Protein AF-A0A2M7TQ05-F1 (afdb_monomer)

Foldseek 3Di:
DDDDDDDDPPPPPPPPPPPPPVVVPVVVVVVVVVVVVVVVVVVVVVVVVVVVVPPPPPPPDPPPDDDPPDDQDPVLVVLVVVVCVVVCHPLLRHHPPDDDPVRDPQADPVVRDGDDSVVSNCVVCVVSCSPPD

Mean predicted aligned error: 18.42 Å

Structure (mmCIF, N/CA/C/O backbone):
data_AF-A0A2M7TQ05-F1
#
_entry.id   AF-A0A2M7TQ05-F1
#
loop_
_atom_site.group_PDB
_atom_site.id
_atom_site.type_symbol
_atom_site.label_atom_id
_atom_site.label_alt_id
_atom_site.label_comp_id
_atom_site.label_asym_id
_atom_site.label_entity_id
_atom_site.label_seq_id
_atom_site.pdbx_PDB_ins_code
_atom_site.Cartn_x
_atom_site.Cartn_y
_atom_site.Cartn_z
_atom_site.occupancy
_atom_site.B_iso_or_equiv
_atom_site.auth_seq_id
_atom_site.auth_comp_id
_atom_site.auth_asym_id
_atom_site.auth_atom_id
_atom_site.pdbx_PDB_model_num
ATOM 1 N N . MET A 1 1 ? 79.696 -12.324 -86.133 1.00 38.19 1 MET A N 1
ATOM 2 C CA . MET A 1 1 ? 79.932 -11.354 -85.044 1.00 38.19 1 MET A CA 1
ATOM 3 C C . MET A 1 1 ? 79.155 -10.097 -85.445 1.00 38.19 1 MET A C 1
ATOM 5 O O . MET A 1 1 ? 79.503 -9.537 -86.467 1.00 38.19 1 MET A O 1
ATOM 9 N N . VAL A 1 2 ? 77.892 -9.968 -84.999 1.00 45.00 2 VAL A N 1
ATOM 10 C CA . VAL A 1 2 ? 77.439 -9.038 -83.924 1.00 45.00 2 VAL A CA 1
ATOM 11 C C . VAL A 1 2 ? 77.440 -7.587 -84.464 1.00 45.00 2 VAL A C 1
ATOM 13 O O . VAL A 1 2 ? 78.487 -7.153 -84.905 1.00 45.00 2 VAL A O 1
ATOM 16 N N . PHE A 1 3 ? 76.381 -6.770 -84.519 1.00 42.75 3 PHE A N 1
ATOM 17 C CA . PHE A 1 3 ? 75.071 -6.721 -83.861 1.00 42.75 3 PHE A CA 1
ATOM 18 C C . PHE A 1 3 ? 74.132 -5.764 -84.643 1.00 42.75 3 PHE A C 1
ATOM 20 O O . PHE A 1 3 ? 74.590 -4.760 -85.183 1.00 42.75 3 PHE A O 1
ATOM 27 N N . MET A 1 4 ? 72.843 -6.119 -84.648 1.00 40.69 4 MET A N 1
ATOM 28 C CA . MET A 1 4 ? 71.603 -5.310 -84.620 1.00 40.69 4 MET A CA 1
ATOM 29 C C . MET A 1 4 ? 71.741 -3.775 -84.674 1.00 40.69 4 MET A C 1
ATOM 31 O O . MET A 1 4 ? 72.440 -3.172 -83.870 1.00 40.69 4 MET A O 1
ATOM 35 N N . GLU A 1 5 ? 71.143 -3.102 -85.660 1.00 49.03 5 GLU A N 1
ATOM 36 C CA . GLU A 1 5 ? 69.713 -2.724 -85.702 1.00 49.03 5 GLU A CA 1
ATOM 37 C C . GLU A 1 5 ? 69.360 -1.690 -84.613 1.00 49.03 5 GLU A C 1
ATOM 39 O O . GLU A 1 5 ? 68.796 -2.004 -83.568 1.00 49.03 5 GLU A O 1
ATOM 44 N N . ASN A 1 6 ? 69.718 -0.425 -84.867 1.00 46.31 6 ASN A N 1
ATOM 45 C CA . ASN A 1 6 ? 69.257 0.714 -84.073 1.00 46.31 6 ASN A CA 1
ATOM 46 C C . ASN A 1 6 ? 67.828 1.065 -84.492 1.00 46.31 6 ASN A C 1
ATOM 48 O O . ASN A 1 6 ? 67.589 1.913 -85.352 1.00 46.31 6 ASN A O 1
ATOM 52 N N . LEU A 1 7 ? 66.895 0.340 -83.882 1.00 51.22 7 LEU A N 1
ATOM 53 C CA . LEU A 1 7 ? 65.474 0.630 -83.872 1.00 51.22 7 LEU A CA 1
ATOM 54 C C . LEU A 1 7 ? 65.215 2.013 -83.269 1.00 51.22 7 LEU A C 1
ATOM 56 O O . LEU A 1 7 ? 65.550 2.293 -82.120 1.00 51.22 7 LEU A O 1
ATOM 60 N N . ASP A 1 8 ? 64.584 2.830 -84.105 1.00 58.09 8 ASP A N 1
ATOM 61 C CA . ASP A 1 8 ? 63.619 3.886 -83.818 1.00 58.09 8 ASP A CA 1
ATOM 62 C C . ASP A 1 8 ? 62.935 3.739 -82.443 1.00 58.09 8 ASP A C 1
ATOM 64 O O . ASP A 1 8 ? 61.831 3.211 -82.310 1.00 58.09 8 ASP A O 1
ATOM 68 N N . LEU A 1 9 ? 63.596 4.225 -81.393 1.00 51.03 9 LEU A N 1
ATOM 69 C CA . LEU A 1 9 ? 62.985 4.496 -80.095 1.00 51.03 9 LEU A CA 1
ATOM 70 C C . LEU A 1 9 ? 62.579 5.964 -80.069 1.00 51.03 9 LEU A C 1
ATOM 72 O O . LEU A 1 9 ? 63.074 6.784 -79.302 1.00 51.03 9 LEU A O 1
ATOM 76 N N . LYS A 1 10 ? 61.640 6.279 -80.960 1.00 51.62 10 LYS A N 1
ATOM 77 C CA . LYS A 1 10 ? 60.705 7.380 -80.797 1.00 51.62 10 LYS A CA 1
ATOM 78 C C . LYS A 1 10 ? 60.072 7.211 -79.423 1.00 51.62 10 LYS A C 1
ATOM 80 O O . LYS A 1 10 ? 59.372 6.222 -79.193 1.00 51.62 10 LYS A O 1
ATOM 85 N N . ASP A 1 11 ? 60.356 8.160 -78.539 1.00 57.31 11 ASP A N 1
ATOM 86 C CA . ASP A 1 11 ? 59.711 8.378 -77.247 1.00 57.31 11 ASP A CA 1
ATOM 87 C C . ASP A 1 11 ? 58.190 8.377 -77.425 1.00 57.31 11 ASP A C 1
ATOM 89 O O . ASP A 1 11 ? 57.520 9.390 -77.624 1.00 57.31 11 ASP A O 1
ATOM 93 N N . LYS A 1 12 ? 57.622 7.178 -77.440 1.00 58.22 12 LYS A N 1
ATOM 94 C CA . LYS A 1 12 ? 56.197 6.948 -77.381 1.00 58.22 12 LYS A CA 1
ATOM 95 C C . LYS A 1 12 ? 55.944 6.678 -75.921 1.00 58.22 12 LYS A C 1
ATOM 97 O O . LYS A 1 12 ? 55.900 5.525 -75.493 1.00 58.22 12 LYS A O 1
ATOM 102 N N . GLU A 1 13 ? 55.828 7.771 -75.173 1.00 55.19 13 GLU A N 1
ATOM 103 C CA . GLU A 1 13 ? 55.210 7.786 -73.860 1.00 55.19 13 GLU A CA 1
ATOM 104 C C . GLU A 1 13 ? 53.946 6.926 -73.922 1.00 55.19 13 GLU A C 1
ATOM 106 O O . GLU A 1 13 ? 52.882 7.341 -74.388 1.00 55.19 13 GLU A O 1
ATOM 111 N N . ARG A 1 14 ? 54.050 5.674 -73.476 1.00 55.66 14 ARG A N 1
ATOM 112 C CA . ARG A 1 14 ? 52.878 4.865 -73.189 1.00 55.66 14 ARG A CA 1
ATOM 113 C C . ARG A 1 14 ? 52.343 5.370 -71.862 1.00 55.66 14 ARG A C 1
ATOM 115 O O . ARG A 1 14 ? 52.533 4.729 -70.833 1.00 55.66 14 ARG A O 1
ATOM 122 N N . LYS A 1 15 ? 51.648 6.511 -71.897 1.00 55.12 15 LYS A N 1
ATOM 123 C CA . LYS A 1 15 ? 50.622 6.802 -70.899 1.00 55.12 15 LYS A CA 1
ATOM 124 C C . LYS A 1 15 ? 49.638 5.643 -70.951 1.00 55.12 15 LYS A C 1
ATOM 126 O O . LYS A 1 15 ? 48.832 5.509 -71.871 1.00 55.12 15 LYS A O 1
ATOM 131 N N . LYS A 1 16 ? 49.789 4.740 -69.986 1.00 57.34 16 LYS A N 1
ATOM 132 C CA . LYS A 1 16 ? 48.790 3.736 -69.642 1.00 57.34 16 LYS A CA 1
ATOM 133 C C . LYS A 1 16 ? 47.474 4.500 -69.454 1.00 57.34 16 LYS A C 1
ATOM 135 O O . LYS A 1 16 ? 47.507 5.523 -68.773 1.00 57.34 16 LYS A O 1
ATOM 140 N N . PRO A 1 17 ? 46.347 4.079 -70.050 1.00 51.19 17 PRO A N 1
ATOM 141 C CA . PRO A 1 17 ? 45.080 4.725 -69.757 1.00 51.19 17 PRO A CA 1
ATOM 142 C C . PRO A 1 17 ? 44.766 4.446 -68.287 1.00 51.19 17 PRO A C 1
ATOM 144 O O . PRO A 1 17 ? 44.322 3.352 -67.925 1.00 51.19 17 PRO A O 1
ATOM 147 N N . GLU A 1 18 ? 45.067 5.410 -67.421 1.00 61.31 18 GLU A N 1
ATOM 148 C CA . GLU A 1 18 ? 44.437 5.486 -66.118 1.00 61.31 18 GLU A CA 1
ATOM 149 C C . GLU A 1 18 ? 42.955 5.651 -66.411 1.00 61.31 18 GLU A C 1
ATOM 151 O O . GLU A 1 18 ? 42.516 6.626 -67.019 1.00 61.31 18 GLU A O 1
ATOM 156 N N . ARG A 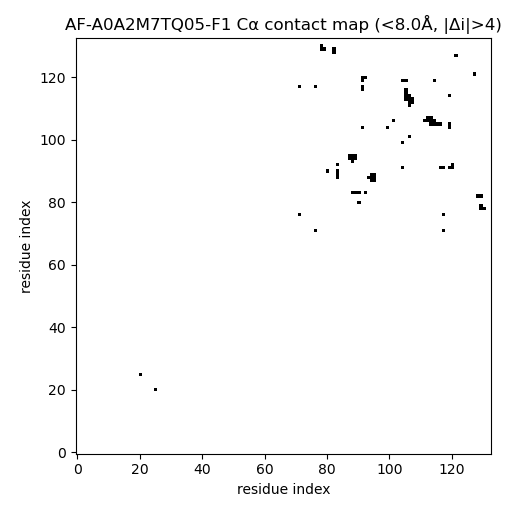1 19 ? 42.191 4.605 -66.100 1.00 62.81 19 ARG A N 1
ATOM 157 C CA . ARG A 1 19 ? 40.740 4.675 -66.137 1.00 62.81 19 ARG A CA 1
ATOM 158 C C . ARG A 1 19 ? 40.353 5.706 -65.086 1.00 62.81 19 ARG A C 1
ATOM 160 O O . ARG A 1 19 ? 40.283 5.367 -63.909 1.00 62.81 19 ARG A O 1
ATOM 167 N N . GLU A 1 20 ? 40.154 6.950 -65.509 1.00 58.25 20 GLU A N 1
ATOM 168 C CA . GLU A 1 20 ? 39.493 7.973 -64.710 1.00 58.25 20 GLU A CA 1
ATOM 169 C C . GLU A 1 20 ? 38.070 7.484 -64.445 1.00 58.25 20 GLU A C 1
ATOM 171 O O . GLU A 1 20 ? 37.142 7.659 -65.236 1.00 58.25 20 GLU A O 1
ATOM 176 N N . ILE A 1 21 ? 37.908 6.776 -63.332 1.00 59.34 21 ILE A N 1
ATOM 177 C CA . ILE A 1 21 ? 36.599 6.522 -62.759 1.00 59.34 21 ILE A CA 1
ATOM 178 C C . ILE A 1 21 ? 36.107 7.899 -62.325 1.00 59.34 21 ILE A C 1
ATOM 180 O O . ILE A 1 21 ? 36.615 8.453 -61.353 1.00 59.34 21 ILE A O 1
ATOM 184 N N . SER A 1 22 ? 35.164 8.457 -63.089 1.00 61.44 22 SER A N 1
ATOM 185 C CA . SER A 1 22 ? 34.441 9.690 -62.767 1.00 61.44 22 SER A CA 1
ATOM 186 C C . SER A 1 22 ? 34.069 9.685 -61.280 1.00 61.44 22 SER A C 1
ATOM 188 O O . SER A 1 22 ? 33.209 8.919 -60.832 1.00 61.44 22 SER A O 1
ATOM 190 N N . SER A 1 23 ? 34.789 10.498 -60.506 1.00 62.66 23 SER A N 1
ATOM 191 C CA . SER A 1 23 ? 34.877 10.421 -59.043 1.00 62.66 23 SER A CA 1
ATOM 192 C C . SER A 1 23 ? 33.554 10.710 -58.328 1.00 62.66 23 SER A C 1
ATOM 194 O O . SER A 1 23 ? 33.398 10.348 -57.165 1.00 62.66 23 SER A O 1
ATOM 196 N N . GLY A 1 24 ? 32.572 11.292 -59.027 1.00 60.53 24 GLY A N 1
ATOM 197 C CA . GLY A 1 24 ? 31.239 11.568 -58.489 1.00 60.53 24 GLY A CA 1
ATOM 198 C C . GLY A 1 24 ? 30.272 10.381 -58.548 1.00 60.53 24 GLY A C 1
ATOM 199 O O . GLY A 1 24 ? 29.571 10.107 -57.576 1.00 60.53 24 GLY A O 1
ATOM 200 N N . VAL A 1 25 ? 30.237 9.639 -59.662 1.00 64.69 25 VAL A N 1
ATOM 201 C CA . VAL A 1 25 ? 29.240 8.566 -59.863 1.00 64.69 25 VAL A CA 1
ATOM 202 C C . VAL A 1 25 ? 29.642 7.297 -59.114 1.00 64.69 25 VAL A C 1
ATOM 204 O O . VAL A 1 25 ? 28.806 6.674 -58.461 1.00 64.69 25 VAL A O 1
ATOM 207 N N . GLY A 1 26 ? 30.934 6.953 -59.127 1.00 68.88 26 GLY A N 1
ATOM 208 C CA . GLY A 1 26 ? 31.448 5.803 -58.379 1.00 68.88 26 GLY A CA 1
ATOM 209 C C . GLY A 1 26 ? 31.211 5.940 -56.872 1.00 68.88 26 GLY A C 1
ATOM 210 O O . GLY A 1 26 ? 30.746 5.004 -56.227 1.00 68.88 26 GLY A O 1
ATOM 211 N N . PHE A 1 27 ? 31.426 7.133 -56.316 1.00 74.12 27 PHE A N 1
ATOM 212 C CA . PHE A 1 27 ? 31.222 7.394 -54.892 1.00 74.12 27 PHE A CA 1
ATOM 213 C C . PHE A 1 27 ? 29.750 7.269 -54.474 1.00 74.12 27 PHE A C 1
ATOM 215 O O . PHE A 1 27 ? 29.444 6.629 -53.467 1.00 74.12 27 PHE A O 1
ATOM 222 N N . LEU A 1 28 ? 28.826 7.789 -55.291 1.00 81.25 28 LEU A N 1
ATOM 223 C CA . LEU A 1 28 ? 27.391 7.677 -55.029 1.00 81.25 28 LEU A CA 1
ATOM 224 C C . LEU A 1 28 ? 26.935 6.210 -55.014 1.00 81.25 28 LEU A C 1
ATOM 226 O O . LEU A 1 28 ? 26.180 5.805 -54.134 1.00 81.25 28 LEU A O 1
ATOM 230 N N . THR A 1 29 ? 27.438 5.395 -55.948 1.00 83.69 29 THR A N 1
ATOM 231 C CA . THR A 1 29 ? 27.098 3.963 -55.994 1.00 83.69 29 THR A CA 1
ATOM 232 C C . THR A 1 29 ? 27.596 3.208 -54.763 1.00 83.69 29 THR A C 1
ATOM 234 O O . THR A 1 29 ? 26.862 2.387 -54.217 1.00 83.69 29 THR A O 1
ATOM 237 N N . VAL A 1 30 ? 28.792 3.531 -54.263 1.00 87.19 30 VAL A N 1
ATOM 238 C CA . VAL A 1 30 ? 29.339 2.925 -53.041 1.00 87.19 30 VAL A CA 1
ATOM 239 C C . VAL A 1 30 ? 28.523 3.327 -51.813 1.00 87.19 30 VAL A C 1
ATOM 241 O O . VAL A 1 30 ? 28.239 2.472 -50.977 1.00 87.19 30 VAL A O 1
ATOM 244 N N . ILE A 1 31 ? 28.078 4.586 -51.721 1.00 89.88 31 ILE A N 1
ATOM 245 C CA . ILE A 1 31 ? 27.204 5.043 -50.630 1.00 89.88 31 ILE A CA 1
ATOM 246 C C . ILE A 1 31 ? 25.864 4.313 -50.658 1.00 89.88 31 ILE A C 1
ATOM 248 O O . ILE A 1 31 ? 25.417 3.829 -49.622 1.00 89.88 31 ILE A O 1
ATOM 252 N N . VAL A 1 32 ? 25.227 4.198 -51.826 1.00 90.75 32 VAL A N 1
ATOM 253 C CA . VAL A 1 32 ? 23.940 3.498 -51.949 1.00 90.75 32 VAL A CA 1
ATOM 254 C C . VAL A 1 32 ? 24.091 2.037 -51.528 1.00 90.75 32 VAL A C 1
ATOM 256 O O . VAL A 1 32 ? 23.294 1.552 -50.728 1.00 90.75 32 VAL A O 1
ATOM 259 N N . ILE A 1 33 ? 25.151 1.358 -51.974 1.00 90.88 33 ILE A N 1
ATOM 260 C CA . ILE A 1 33 ? 25.443 -0.018 -51.554 1.00 90.88 33 ILE A CA 1
ATOM 261 C C . ILE A 1 33 ? 25.661 -0.078 -50.036 1.00 90.88 33 ILE A C 1
ATOM 263 O O . ILE A 1 33 ? 25.031 -0.896 -49.368 1.00 90.88 33 ILE A O 1
ATOM 267 N N . ALA A 1 34 ? 26.465 0.819 -49.463 1.00 92.69 34 ALA A N 1
ATOM 268 C CA . ALA A 1 34 ? 26.704 0.869 -48.021 1.00 92.69 34 ALA A CA 1
ATOM 269 C C . ALA A 1 34 ? 25.408 1.081 -47.220 1.00 92.69 34 ALA A C 1
ATOM 271 O O . ALA A 1 34 ? 25.190 0.394 -46.226 1.00 92.69 34 ALA A O 1
ATOM 272 N N . ILE A 1 35 ? 24.511 1.959 -47.682 1.00 93.19 35 ILE A N 1
ATOM 273 C CA . ILE A 1 35 ? 23.200 2.189 -47.061 1.00 93.19 35 ILE A CA 1
ATOM 274 C C . ILE A 1 35 ? 22.326 0.941 -47.167 1.00 93.19 35 ILE A C 1
ATOM 276 O O . ILE A 1 35 ? 21.696 0.567 -46.183 1.00 93.19 35 ILE A O 1
ATOM 280 N N . THR A 1 36 ? 22.293 0.265 -48.320 1.00 91.69 36 THR A N 1
ATOM 281 C CA . THR A 1 36 ? 21.501 -0.968 -48.471 1.00 91.69 36 THR A CA 1
ATOM 282 C C . THR A 1 36 ? 22.011 -2.091 -47.570 1.00 91.69 36 THR A C 1
ATOM 284 O O . THR A 1 36 ? 21.206 -2.770 -46.936 1.00 91.69 36 THR A O 1
ATOM 287 N N . VAL A 1 37 ? 23.333 -2.239 -47.435 1.00 91.69 37 VAL A N 1
ATOM 288 C CA . VAL A 1 37 ? 23.960 -3.209 -46.528 1.00 91.69 37 VAL A CA 1
ATOM 289 C C . VAL A 1 37 ? 23.668 -2.850 -45.074 1.00 91.69 37 VAL A C 1
ATOM 291 O O . VAL A 1 37 ? 23.294 -3.723 -44.296 1.00 91.69 37 VAL A O 1
ATOM 294 N N . LEU A 1 38 ? 23.766 -1.569 -44.715 1.00 91.12 38 LEU A N 1
ATOM 295 C CA . LEU A 1 38 ? 23.460 -1.083 -43.374 1.00 91.12 38 LEU A CA 1
ATOM 296 C C . LEU A 1 38 ? 21.980 -1.290 -43.032 1.00 91.12 38 LEU A C 1
ATOM 298 O O . LEU A 1 38 ? 21.664 -1.790 -41.959 1.00 91.12 38 LEU A O 1
ATOM 302 N N . PHE A 1 39 ? 21.069 -0.979 -43.955 1.00 91.06 39 PHE A N 1
ATOM 303 C CA . PHE A 1 39 ? 19.637 -1.222 -43.795 1.00 91.06 39 PHE A CA 1
ATOM 304 C C . PHE A 1 39 ? 19.353 -2.709 -43.586 1.00 91.06 39 PHE A C 1
ATOM 306 O O . PHE A 1 39 ? 18.644 -3.066 -42.650 1.00 91.06 39 PHE A O 1
ATOM 313 N N . PHE A 1 40 ? 19.950 -3.587 -44.394 1.00 88.06 40 PHE A N 1
ATOM 314 C CA . PHE A 1 40 ? 19.782 -5.032 -44.244 1.00 88.06 40 PHE A CA 1
ATOM 315 C C . PHE A 1 40 ? 20.368 -5.544 -42.921 1.00 88.06 40 PHE A C 1
ATOM 317 O O . PHE A 1 40 ? 19.747 -6.364 -42.250 1.00 88.06 40 PHE A O 1
ATOM 324 N N . PHE A 1 41 ? 21.516 -5.007 -42.496 1.00 85.00 41 PHE A N 1
ATOM 325 C CA . PHE A 1 41 ? 22.115 -5.285 -41.192 1.00 85.00 41 PHE A CA 1
ATOM 326 C C . PHE A 1 41 ? 21.194 -4.857 -40.043 1.00 85.00 41 PHE 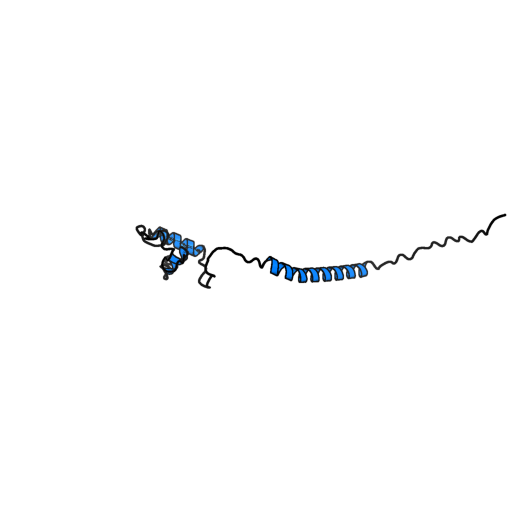A C 1
ATOM 328 O O . PHE A 1 41 ? 20.981 -5.636 -39.121 1.00 85.00 41 PHE A O 1
ATOM 335 N N . PHE A 1 42 ? 20.571 -3.676 -40.125 1.00 83.56 42 PHE A N 1
ATOM 336 C CA . PHE A 1 42 ? 19.595 -3.205 -39.136 1.00 83.56 42 PHE A CA 1
ATOM 337 C C . PHE A 1 42 ? 18.312 -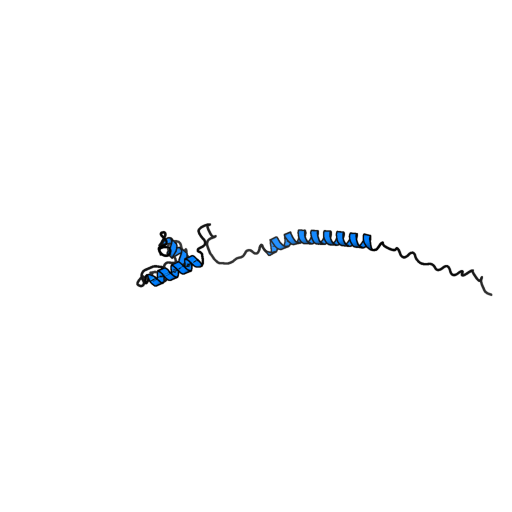4.042 -39.117 1.00 83.56 42 PHE A C 1
ATOM 339 O O . PHE A 1 42 ? 17.807 -4.360 -38.039 1.00 83.56 42 PHE A O 1
ATOM 346 N N . GLN A 1 43 ? 17.789 -4.435 -40.282 1.00 83.06 43 GLN A N 1
ATOM 347 C CA . GLN A 1 43 ? 16.627 -5.326 -40.353 1.00 83.06 43 GLN A CA 1
ATOM 348 C C . GLN A 1 43 ? 16.949 -6.706 -39.764 1.00 83.06 43 GLN A C 1
ATOM 350 O O . GLN A 1 43 ? 16.139 -7.254 -39.020 1.00 83.06 43 GLN A O 1
ATOM 355 N N . ASN A 1 44 ? 18.150 -7.233 -40.024 1.00 78.38 44 ASN A N 1
ATOM 356 C CA . ASN A 1 44 ? 18.622 -8.499 -39.464 1.00 78.38 44 ASN A CA 1
ATOM 357 C C . ASN A 1 44 ? 18.856 -8.405 -37.942 1.00 78.38 44 ASN A C 1
ATOM 359 O O . ASN A 1 44 ? 18.454 -9.290 -37.189 1.00 78.38 44 ASN A O 1
ATOM 363 N N . LEU A 1 45 ? 19.412 -7.289 -37.454 1.00 72.00 45 LEU A N 1
ATOM 364 C CA . LEU A 1 45 ? 19.639 -7.035 -36.025 1.00 72.00 45 LEU A CA 1
ATOM 365 C C . LEU A 1 45 ? 18.333 -7.016 -35.213 1.00 72.00 45 LEU A C 1
ATOM 367 O O . LEU A 1 45 ? 18.318 -7.399 -34.043 1.00 72.00 45 LEU A O 1
ATOM 371 N N . ARG A 1 46 ? 17.213 -6.639 -35.843 1.00 69.75 46 ARG A N 1
ATOM 372 C CA . ARG A 1 46 ? 15.884 -6.638 -35.218 1.00 69.75 46 ARG A CA 1
ATOM 373 C C . ARG A 1 46 ? 15.418 -8.037 -34.793 1.00 69.75 46 ARG A C 1
ATOM 375 O O . ARG A 1 46 ? 14.591 -8.125 -33.891 1.00 69.75 46 ARG A O 1
ATOM 382 N N . GLY A 1 47 ? 15.922 -9.106 -35.417 1.00 65.06 47 GLY A N 1
ATOM 383 C CA . GLY A 1 47 ? 15.685 -10.490 -34.988 1.00 65.06 47 GLY A CA 1
ATOM 384 C C . GLY A 1 47 ? 16.487 -10.844 -33.736 1.00 65.06 47 GLY A C 1
ATOM 385 O O . GLY A 1 47 ? 15.917 -11.261 -32.736 1.00 65.06 47 GLY A O 1
ATOM 386 N N . TYR A 1 48 ? 17.788 -10.552 -33.747 1.00 66.50 48 TYR A N 1
ATOM 387 C CA . TYR A 1 48 ? 18.688 -10.847 -32.627 1.00 66.50 48 TYR A CA 1
ATOM 388 C C . TYR A 1 48 ? 18.328 -10.106 -31.331 1.00 66.50 48 TYR A C 1
ATOM 390 O O . TYR A 1 48 ? 18.454 -10.661 -30.242 1.00 66.50 48 TYR A O 1
ATOM 398 N N . LEU A 1 49 ? 17.840 -8.865 -31.432 1.00 62.28 49 LEU A N 1
ATOM 399 C CA . LEU A 1 49 ? 17.388 -8.100 -30.265 1.00 62.28 49 LEU A CA 1
ATOM 400 C C . LEU A 1 49 ? 16.101 -8.658 -29.644 1.00 62.28 49 LEU A C 1
ATOM 402 O O . LEU A 1 49 ? 15.927 -8.539 -28.434 1.00 62.28 49 LEU A O 1
ATOM 406 N N . LYS A 1 50 ? 15.213 -9.273 -30.440 1.00 57.44 50 LYS A N 1
ATOM 407 C CA . LYS A 1 50 ? 13.986 -9.894 -29.914 1.00 57.44 50 LYS A CA 1
ATOM 408 C C . LYS A 1 50 ? 14.313 -11.074 -29.007 1.00 57.44 50 LYS A C 1
ATOM 410 O O . LYS A 1 50 ? 13.699 -11.190 -27.956 1.00 57.44 50 LYS A O 1
ATOM 415 N N . ASP A 1 51 ? 15.312 -11.875 -29.362 1.00 63.72 51 ASP A N 1
ATOM 416 C CA . ASP A 1 51 ? 15.705 -13.045 -28.574 1.00 63.72 51 ASP A CA 1
ATOM 417 C C . ASP A 1 51 ? 16.563 -12.664 -27.357 1.00 63.72 51 ASP A C 1
ATOM 419 O O . ASP A 1 51 ? 16.413 -13.248 -26.288 1.00 63.72 51 ASP A O 1
ATOM 423 N N . ALA A 1 52 ? 17.413 -11.637 -27.478 1.00 63.97 52 ALA A N 1
ATOM 424 C CA . ALA A 1 52 ? 18.263 -11.162 -26.381 1.00 63.97 52 ALA A CA 1
ATOM 425 C C . ALA A 1 52 ? 17.509 -10.366 -25.294 1.00 63.97 52 ALA A C 1
ATOM 427 O O . ALA A 1 52 ? 17.991 -10.278 -24.168 1.00 63.97 52 ALA A O 1
ATOM 428 N N . LEU A 1 53 ? 16.339 -9.795 -25.610 1.00 59.53 53 LEU A N 1
ATOM 429 C CA . LEU A 1 53 ? 15.398 -9.223 -24.632 1.00 59.53 53 LEU A CA 1
ATOM 430 C C . LEU A 1 53 ? 14.333 -10.224 -24.179 1.00 59.53 53 LEU A C 1
ATOM 432 O O . LEU A 1 53 ? 13.677 -9.982 -23.169 1.00 59.53 53 LEU A O 1
ATOM 436 N N . ASN A 1 54 ? 14.194 -11.363 -24.861 1.00 56.31 54 ASN A N 1
ATOM 437 C CA . ASN A 1 54 ? 13.399 -12.493 -24.389 1.00 56.31 54 ASN A CA 1
ATOM 438 C C . ASN A 1 54 ? 14.174 -13.287 -23.327 1.00 56.31 54 ASN A C 1
ATOM 440 O O . ASN A 1 54 ? 14.287 -14.512 -23.361 1.00 56.31 54 ASN A O 1
ATOM 444 N N . ILE A 1 55 ? 14.750 -12.554 -22.378 1.00 57.25 55 ILE A N 1
ATOM 445 C CA . ILE A 1 55 ? 15.186 -13.107 -21.113 1.00 57.25 55 ILE A CA 1
ATOM 446 C C . ILE A 1 55 ? 13.880 -13.458 -20.401 1.00 57.25 55 ILE A C 1
ATOM 448 O O . ILE A 1 55 ? 13.081 -12.550 -20.151 1.00 57.25 55 ILE A O 1
ATOM 452 N N . PRO A 1 56 ? 13.624 -14.726 -20.040 1.00 52.00 56 PRO A N 1
ATOM 453 C CA . PRO A 1 56 ? 12.662 -14.987 -18.995 1.00 52.00 56 PRO A CA 1
ATOM 454 C C . PRO A 1 56 ? 13.256 -14.320 -17.762 1.00 52.00 56 PRO A C 1
ATOM 456 O O . PRO A 1 56 ? 14.185 -14.838 -17.140 1.00 52.00 56 PRO A O 1
ATOM 459 N N . LEU A 1 57 ? 12.781 -13.119 -17.446 1.00 48.91 57 LEU A N 1
ATOM 460 C CA . LEU A 1 57 ? 12.953 -12.548 -16.131 1.00 48.91 57 LEU A CA 1
ATOM 461 C C . LEU A 1 57 ? 12.263 -13.527 -15.183 1.00 48.91 57 LEU A C 1
ATOM 463 O O . LEU A 1 57 ? 11.110 -13.354 -14.809 1.00 48.91 57 LEU A O 1
ATOM 467 N N . VAL A 1 58 ? 12.985 -14.562 -14.756 1.00 52.47 58 VAL A N 1
ATOM 468 C CA . VAL A 1 58 ? 12.729 -15.247 -13.495 1.00 52.47 58 VAL A CA 1
ATOM 469 C C . VAL A 1 58 ? 13.146 -14.257 -12.409 1.00 52.47 58 VAL A C 1
ATOM 471 O O . VAL A 1 58 ? 14.077 -14.463 -11.637 1.00 52.47 58 VAL A O 1
ATOM 474 N N . VAL A 1 59 ? 12.451 -13.123 -12.372 1.00 47.16 59 VAL A N 1
ATOM 475 C CA . VAL A 1 59 ? 12.255 -12.377 -11.151 1.00 47.16 59 VAL A CA 1
ATOM 476 C C . VAL A 1 59 ? 11.355 -13.294 -10.343 1.00 47.16 59 VAL A C 1
ATOM 478 O O . VAL A 1 59 ? 10.146 -13.356 -10.547 1.00 47.16 59 VAL A O 1
ATOM 481 N N . ARG A 1 60 ? 11.959 -14.078 -9.448 1.00 51.91 60 ARG A N 1
ATOM 482 C CA . ARG A 1 60 ? 11.228 -14.643 -8.317 1.00 51.91 60 ARG A CA 1
ATOM 483 C C . ARG A 1 60 ? 10.753 -13.472 -7.463 1.00 51.91 60 ARG A C 1
ATOM 485 O O . ARG A 1 60 ? 11.414 -13.066 -6.517 1.00 51.91 60 ARG A O 1
ATOM 492 N N . SER A 1 61 ? 9.615 -12.921 -7.835 1.00 48.62 61 SER A N 1
ATOM 493 C CA . SER A 1 61 ? 8.746 -12.169 -6.956 1.00 48.62 61 SER A CA 1
ATOM 494 C C . SER A 1 61 ? 7.350 -12.664 -7.292 1.00 48.62 61 SER A C 1
ATOM 496 O O . SER A 1 61 ? 6.902 -12.437 -8.416 1.00 48.62 61 SER A O 1
ATOM 498 N N . PRO A 1 62 ? 6.662 -13.382 -6.390 1.00 46.62 62 PRO A N 1
ATOM 499 C CA . PRO A 1 62 ? 5.241 -13.625 -6.546 1.00 46.62 62 PRO A CA 1
ATOM 500 C C . PRO A 1 62 ? 4.527 -12.300 -6.257 1.00 46.62 62 PRO A C 1
ATOM 502 O O . PRO A 1 62 ? 3.888 -12.122 -5.229 1.00 46.62 62 PRO A O 1
ATOM 505 N N . ARG A 1 63 ? 4.699 -11.318 -7.141 1.00 48.78 63 ARG A N 1
ATOM 506 C CA . ARG A 1 63 ? 3.803 -10.179 -7.228 1.00 48.78 63 ARG A CA 1
ATOM 507 C C . ARG A 1 63 ? 2.794 -10.586 -8.282 1.00 48.78 63 ARG A C 1
ATOM 509 O O . ARG A 1 63 ? 3.168 -10.700 -9.446 1.00 48.78 63 ARG A O 1
ATOM 516 N N . LYS A 1 64 ? 1.570 -10.879 -7.830 1.00 49.50 64 LYS A N 1
ATOM 517 C CA . LYS A 1 64 ? 0.370 -11.015 -8.663 1.00 49.50 64 LYS A CA 1
ATOM 518 C C . LYS A 1 64 ? 0.513 -10.091 -9.869 1.00 49.50 64 LYS A C 1
ATOM 520 O O . LYS A 1 64 ? 0.795 -8.903 -9.687 1.00 49.50 64 LYS A O 1
ATOM 525 N N . GLU A 1 65 ? 0.404 -10.667 -11.063 1.00 48.31 65 GLU A N 1
ATOM 526 C CA . GLU A 1 65 ? 0.258 -9.906 -12.297 1.00 48.31 65 GLU A CA 1
ATOM 527 C C . GLU A 1 65 ? -0.743 -8.791 -12.021 1.00 48.31 65 GLU A C 1
ATOM 529 O O . GLU A 1 65 ? -1.833 -9.053 -11.513 1.00 48.31 65 GLU A O 1
ATOM 534 N N . VAL A 1 66 ? -0.290 -7.554 -12.219 1.00 49.69 66 VAL A N 1
ATOM 535 C CA . VAL A 1 66 ? -1.048 -6.338 -11.951 1.00 49.69 66 VAL A CA 1
ATOM 536 C C . VAL A 1 66 ? -2.350 -6.443 -12.741 1.00 49.69 66 VAL A C 1
ATOM 538 O O . 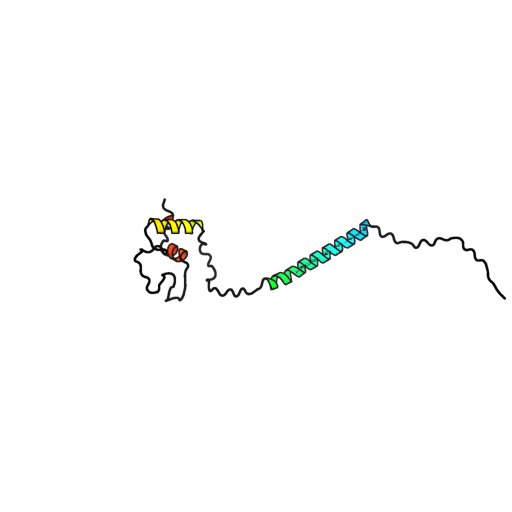VAL A 1 66 ? -2.365 -6.220 -13.950 1.00 49.69 66 VAL A O 1
ATOM 541 N N . SER A 1 67 ? -3.430 -6.839 -12.062 1.00 45.94 67 SER A N 1
ATOM 542 C CA . SER A 1 67 ? -4.782 -6.528 -12.497 1.00 45.94 67 SER A CA 1
ATOM 543 C C . SER A 1 67 ? -4.848 -5.013 -12.650 1.00 45.94 67 SER A C 1
ATOM 545 O O . SER A 1 67 ? -4.179 -4.291 -11.912 1.00 45.94 67 SER A O 1
ATOM 547 N N . GLU A 1 68 ? -5.582 -4.527 -13.647 1.00 47.12 68 GLU A N 1
ATOM 548 C CA . GLU A 1 68 ? -5.734 -3.103 -13.972 1.00 47.12 68 GLU A CA 1
ATOM 549 C C . GLU A 1 68 ? -6.465 -2.314 -12.865 1.00 47.12 68 GLU A C 1
ATOM 551 O O . GLU A 1 68 ? -7.538 -1.753 -13.066 1.00 47.12 68 GLU A O 1
ATOM 556 N N . GLU A 1 69 ? -5.914 -2.291 -11.659 1.00 47.31 69 GLU A N 1
ATOM 557 C CA . GLU A 1 69 ? -6.602 -1.873 -10.449 1.00 47.31 69 GLU A CA 1
ATOM 558 C C . GLU A 1 69 ? -5.703 -0.889 -9.695 1.00 47.31 69 GLU A C 1
ATOM 560 O O . GLU A 1 69 ? -5.022 -1.216 -8.731 1.00 47.31 69 GLU A O 1
ATOM 565 N N . TYR A 1 70 ? -5.689 0.341 -10.217 1.00 58.97 70 TYR A N 1
ATOM 566 C CA . TYR A 1 70 ? -5.267 1.575 -9.550 1.00 58.97 70 TYR A CA 1
ATOM 567 C C . TYR A 1 70 ? -3.822 1.614 -9.001 1.00 58.97 70 TYR A C 1
ATOM 569 O O . TYR A 1 70 ? -3.524 1.224 -7.871 1.00 58.97 70 TYR A O 1
ATOM 577 N N . GLU A 1 71 ? -2.905 2.198 -9.781 1.00 77.19 71 GLU A N 1
ATOM 578 C CA . GLU A 1 71 ? -1.574 2.560 -9.287 1.00 77.19 71 GLU A CA 1
ATOM 579 C C . GLU A 1 71 ? -1.675 3.752 -8.317 1.00 77.19 71 GLU A C 1
ATOM 581 O O . GLU A 1 71 ? -1.933 4.885 -8.717 1.00 77.19 71 GLU A O 1
ATOM 586 N N . ILE A 1 72 ? -1.472 3.494 -7.023 1.00 86.19 72 ILE A N 1
ATOM 587 C CA . ILE A 1 72 ? -1.497 4.527 -5.976 1.00 86.19 72 ILE A CA 1
ATOM 588 C C . ILE A 1 72 ? -0.327 5.497 -6.190 1.00 86.19 72 ILE A C 1
ATOM 590 O O . ILE A 1 72 ? 0.848 5.097 -6.096 1.00 86.19 72 ILE A O 1
ATOM 594 N N . THR A 1 73 ? -0.643 6.773 -6.420 1.00 92.50 73 THR A N 1
ATOM 595 C CA . THR A 1 73 ? 0.349 7.825 -6.678 1.00 92.50 73 THR A CA 1
ATOM 596 C C . THR A 1 73 ? 1.219 8.097 -5.446 1.00 92.50 73 THR A C 1
ATOM 598 O O . THR A 1 73 ? 0.878 7.751 -4.314 1.00 92.50 73 THR A O 1
ATOM 601 N N . LEU A 1 74 ? 2.396 8.695 -5.653 1.00 92.12 74 LEU A N 1
ATOM 602 C CA . LEU A 1 74 ? 3.263 9.107 -4.540 1.00 92.12 74 LEU A CA 1
ATOM 603 C C . LEU A 1 74 ? 2.624 10.210 -3.688 1.00 92.12 74 LEU A C 1
ATOM 605 O O . LEU A 1 74 ? 2.832 10.238 -2.480 1.00 92.12 74 LEU A O 1
ATOM 609 N N . GLU A 1 75 ? 1.844 11.082 -4.318 1.00 92.88 75 GLU A N 1
ATOM 610 C CA . GLU A 1 75 ? 1.115 12.160 -3.654 1.00 92.88 75 GLU A CA 1
ATOM 611 C C . GLU A 1 75 ? 0.037 11.608 -2.718 1.00 92.88 75 GLU A C 1
ATOM 613 O O . GLU A 1 75 ? 0.008 11.967 -1.546 1.00 92.88 75 GLU A O 1
ATOM 618 N N . GLU A 1 76 ? -0.762 10.645 -3.183 1.00 94.25 76 GLU A N 1
ATOM 619 C CA . GLU A 1 76 ? -1.783 10.008 -2.345 1.00 94.25 76 GLU A CA 1
ATOM 620 C C . GLU A 1 76 ? -1.169 9.238 -1.168 1.00 94.25 76 GLU A C 1
ATOM 622 O O . GLU A 1 76 ? -1.694 9.234 -0.060 1.00 94.25 76 GLU A O 1
ATOM 627 N N . LYS A 1 77 ? -0.008 8.610 -1.367 1.00 95.75 77 LYS A N 1
ATOM 628 C CA . LYS A 1 77 ? 0.721 7.978 -0.257 1.00 95.75 77 LYS A CA 1
ATOM 629 C C . LYS A 1 77 ? 1.116 8.996 0.808 1.00 95.75 77 LYS A C 1
ATOM 631 O O . LYS A 1 77 ? 1.033 8.682 1.992 1.00 95.75 77 LYS A O 1
ATOM 636 N N . ALA A 1 78 ? 1.531 10.190 0.389 1.00 96.50 78 ALA A N 1
ATOM 637 C CA . ALA A 1 78 ? 1.909 11.254 1.305 1.00 96.50 78 ALA A CA 1
ATOM 638 C C . ALA A 1 78 ? 0.700 11.788 2.088 1.00 96.50 78 ALA A C 1
ATOM 640 O O . ALA A 1 78 ? 0.816 11.957 3.299 1.00 96.50 78 ALA A O 1
ATOM 641 N N . THR A 1 79 ? -0.457 11.988 1.448 1.00 96.75 79 THR A N 1
ATOM 642 C CA . THR A 1 79 ? -1.678 12.429 2.149 1.00 96.75 79 THR A CA 1
ATOM 643 C C . THR A 1 79 ? -2.185 11.375 3.130 1.00 96.75 79 THR A C 1
ATOM 645 O O . THR A 1 79 ? -2.526 11.715 4.260 1.00 96.75 79 THR A O 1
ATOM 648 N N . ILE A 1 80 ? -2.129 10.089 2.763 1.00 96.94 80 ILE A N 1
ATOM 649 C CA . ILE A 1 80 ? -2.420 8.977 3.681 1.00 96.94 80 ILE A CA 1
ATOM 650 C C . ILE A 1 80 ? -1.504 9.022 4.908 1.00 96.94 80 ILE A C 1
ATOM 652 O O . ILE A 1 80 ? -1.976 8.877 6.035 1.00 96.94 80 ILE A O 1
ATOM 656 N N . ASP A 1 81 ? -0.195 9.191 4.704 1.00 97.38 81 ASP A N 1
ATOM 657 C CA . ASP A 1 81 ? 0.771 9.189 5.804 1.00 97.38 81 ASP A CA 1
ATOM 658 C C . ASP A 1 81 ? 0.569 10.399 6.743 1.00 97.38 81 ASP A C 1
ATOM 660 O O . ASP A 1 81 ? 0.669 10.234 7.960 1.00 97.38 81 ASP A O 1
ATOM 664 N N . VAL A 1 82 ? 0.214 11.577 6.209 1.00 96.94 82 VAL A N 1
ATOM 665 C CA . VAL A 1 82 ? -0.161 12.762 7.008 1.00 96.94 82 VAL A CA 1
ATOM 666 C C . VAL A 1 82 ? -1.438 12.503 7.804 1.00 96.94 82 VAL A C 1
ATOM 668 O O 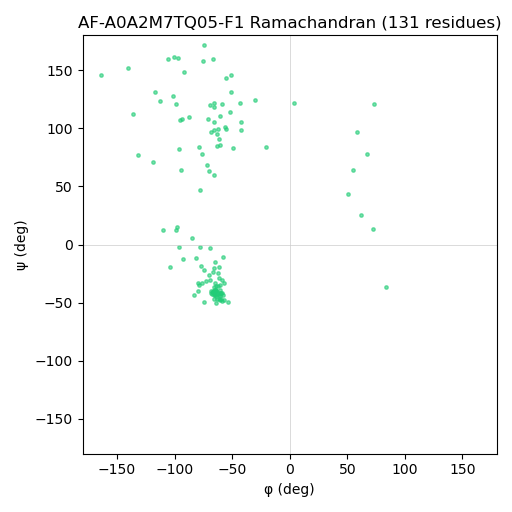. VAL A 1 82 ? -1.440 12.668 9.021 1.00 96.94 82 VAL A O 1
ATOM 671 N N . TRP A 1 83 ? -2.494 12.015 7.154 1.00 97.31 83 TRP A N 1
ATOM 672 C CA . TRP A 1 83 ? -3.770 11.731 7.810 1.00 97.31 83 TRP A CA 1
ATOM 673 C C . TRP A 1 83 ? -3.627 10.698 8.941 1.00 97.31 83 TRP A C 1
ATOM 675 O O . TRP A 1 83 ? -4.181 10.887 10.024 1.00 97.31 83 TRP A O 1
ATOM 685 N N . ILE A 1 84 ? -2.835 9.637 8.738 1.00 97.25 84 ILE A N 1
ATOM 686 C CA . ILE A 1 84 ? -2.520 8.651 9.788 1.00 97.25 84 ILE A CA 1
ATOM 687 C C . ILE A 1 84 ? -1.867 9.328 10.996 1.00 97.25 84 ILE A C 1
ATOM 689 O O . ILE A 1 84 ? -2.207 9.010 12.136 1.00 97.25 84 ILE A O 1
ATOM 693 N N . GLN A 1 85 ? -0.930 10.245 10.746 1.00 96.56 85 GLN A N 1
ATOM 694 C CA . GLN A 1 85 ? -0.216 10.960 11.795 1.00 96.56 85 GLN A CA 1
ATOM 695 C C . GLN A 1 85 ? -1.129 11.923 12.563 1.00 96.56 85 GLN A C 1
ATOM 697 O O . GLN A 1 85 ? -1.034 11.996 13.783 1.00 96.56 85 GLN A O 1
ATOM 702 N N . GLU A 1 86 ? -2.008 12.647 11.873 1.00 96.50 86 GLU A N 1
ATOM 703 C CA . GLU A 1 86 ? -2.930 13.615 12.482 1.00 96.50 86 GLU A CA 1
ATOM 704 C C . GLU A 1 86 ? -4.030 12.956 13.321 1.00 96.50 86 GLU A C 1
ATOM 706 O O . GLU A 1 86 ? -4.533 13.565 14.262 1.00 96.50 86 GLU A O 1
ATOM 711 N N . ASN A 1 87 ? -4.386 11.710 13.001 1.00 95.94 87 ASN A N 1
ATOM 712 C CA . ASN A 1 87 ? -5.454 10.966 13.670 1.00 95.94 87 ASN A CA 1
ATOM 713 C C . ASN A 1 87 ? -4.945 9.991 14.745 1.00 95.94 87 ASN A C 1
ATOM 715 O O . ASN A 1 87 ? -5.711 9.140 15.199 1.00 95.94 87 ASN A O 1
ATOM 719 N N . ASP A 1 88 ? -3.669 10.083 15.140 1.00 96.81 88 ASP A N 1
ATOM 720 C CA . ASP A 1 88 ? -3.039 9.191 16.124 1.00 96.81 88 ASP A CA 1
ATOM 721 C C . ASP A 1 88 ? -3.268 7.698 15.803 1.00 96.81 88 ASP A C 1
ATOM 723 O O . ASP A 1 88 ? -3.582 6.881 16.672 1.00 96.81 88 ASP A O 1
ATOM 727 N N . LEU A 1 89 ? -3.128 7.331 14.525 1.00 97.44 89 LEU A N 1
ATOM 728 C CA . LEU A 1 89 ? -3.268 5.957 14.048 1.00 97.44 89 LEU A CA 1
ATOM 729 C C . LEU A 1 89 ? -1.902 5.274 13.922 1.00 97.44 89 LEU A C 1
ATOM 731 O O . LEU A 1 89 ? -0.844 5.897 13.812 1.00 97.44 89 LEU A O 1
ATOM 735 N N . ASN A 1 90 ? -1.911 3.944 13.898 1.00 97.25 90 ASN A N 1
ATOM 736 C CA . ASN A 1 90 ? -0.726 3.170 13.571 1.00 97.25 90 ASN A CA 1
ATOM 737 C C . ASN A 1 90 ? -0.426 3.222 12.059 1.00 97.25 90 ASN A C 1
ATOM 739 O O . ASN A 1 90 ? -1.230 3.663 11.238 1.00 97.25 90 ASN A O 1
ATOM 743 N N . LYS A 1 91 ? 0.734 2.688 11.658 1.00 96.12 91 LYS A N 1
ATOM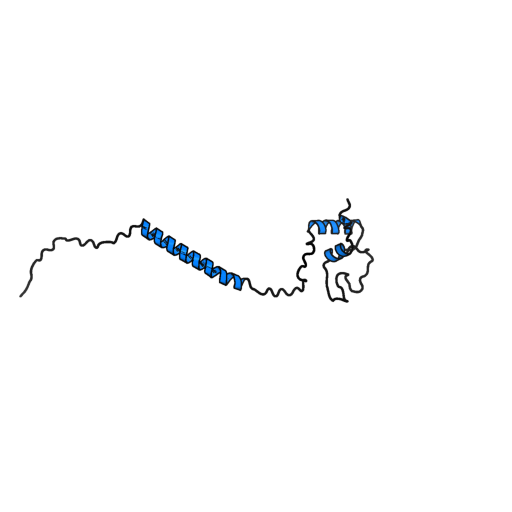 744 C CA . LYS A 1 91 ? 1.201 2.688 10.255 1.00 96.12 91 LYS A CA 1
ATOM 745 C C . LYS A 1 91 ? 0.269 2.004 9.237 1.00 96.12 91 LYS A C 1
ATOM 747 O O . LYS A 1 91 ? 0.539 2.102 8.039 1.00 96.12 91 LYS A O 1
ATOM 752 N N . TYR A 1 92 ? -0.749 1.280 9.696 1.00 97.00 92 TYR A N 1
ATOM 753 C CA . TYR A 1 92 ? -1.746 0.564 8.902 1.00 97.00 92 TYR A CA 1
ATOM 754 C C . TYR A 1 92 ? -3.141 1.207 8.976 1.00 97.00 92 TYR A C 1
ATOM 756 O O . TYR A 1 92 ? -4.092 0.562 8.559 1.00 97.00 92 TYR A O 1
ATOM 764 N N . SER A 1 93 ? -3.264 2.432 9.504 1.00 96.75 93 SER A N 1
ATOM 765 C CA . SER A 1 93 ? -4.535 3.130 9.766 1.00 96.75 93 SER A CA 1
ATOM 766 C C . SER A 1 93 ? -5.473 2.436 10.767 1.00 96.75 93 SER A C 1
ATOM 768 O O . SER A 1 93 ? -6.693 2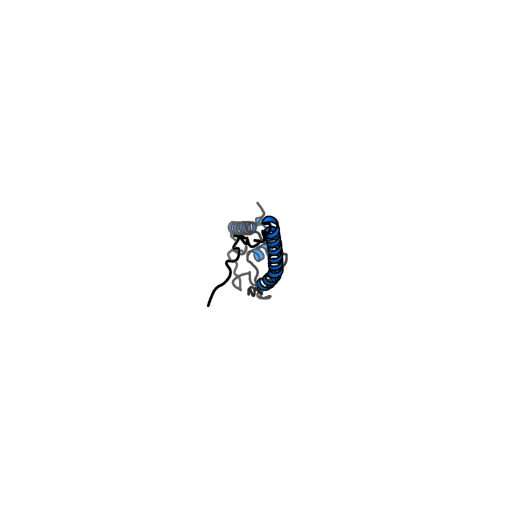.615 10.742 1.00 96.75 93 SER A O 1
ATOM 770 N N . ASP A 1 94 ? -4.920 1.621 11.664 1.00 96.69 94 ASP A N 1
ATOM 771 C CA . ASP A 1 94 ? -5.628 1.040 12.811 1.00 96.69 94 ASP A CA 1
ATOM 772 C C . ASP A 1 94 ? -5.301 1.823 14.102 1.00 96.69 94 ASP A C 1
ATOM 774 O O . ASP A 1 94 ? -4.279 2.511 14.147 1.00 96.69 94 ASP A O 1
ATOM 778 N N . PRO A 1 95 ? -6.105 1.712 15.178 1.00 96.75 95 PRO A N 1
ATOM 779 C CA . PRO A 1 95 ? -5.749 2.259 16.491 1.00 96.75 95 PRO A CA 1
ATOM 780 C C . PRO A 1 95 ? -4.351 1.822 16.962 1.00 96.75 95 PRO A C 1
ATOM 782 O O . PRO A 1 95 ? -3.911 0.702 16.680 1.00 96.75 95 PRO A O 1
ATOM 785 N N . LEU A 1 96 ? -3.640 2.689 17.691 1.00 94.94 96 LEU A N 1
ATOM 786 C CA . LEU A 1 96 ? -2.255 2.443 18.132 1.00 94.94 96 LEU A CA 1
ATOM 787 C C . LEU A 1 96 ? -2.078 1.181 18.986 1.00 94.94 96 LEU A C 1
ATOM 789 O O . LEU A 1 96 ? -1.024 0.550 18.937 1.00 94.94 96 LEU A O 1
ATOM 793 N N . ASP A 1 97 ? -3.098 0.805 19.748 1.00 95.19 97 ASP A N 1
ATOM 794 C CA . ASP A 1 97 ? -3.130 -0.362 20.631 1.00 95.19 97 ASP A CA 1
ATOM 795 C C . ASP A 1 97 ? -3.531 -1.666 19.916 1.00 95.19 97 ASP A C 1
ATOM 797 O O . ASP A 1 97 ? -3.647 -2.719 20.546 1.00 95.19 97 ASP A O 1
ATOM 801 N N . THR A 1 98 ? -3.691 -1.628 18.590 1.00 96.00 98 THR A N 1
ATOM 802 C CA . THR A 1 98 ? -4.048 -2.806 17.793 1.00 96.00 98 THR A CA 1
ATOM 803 C C . THR A 1 98 ? -2.931 -3.849 17.808 1.00 96.00 98 THR A C 1
ATOM 805 O O . THR A 1 98 ? -1.808 -3.604 17.360 1.00 96.00 98 THR A O 1
ATOM 808 N N . MET A 1 99 ? -3.263 -5.060 18.264 1.00 94.62 99 MET A N 1
ATOM 809 C CA . MET A 1 99 ? -2.389 -6.232 18.208 1.00 94.62 99 MET A CA 1
ATOM 810 C C . MET A 1 99 ? -2.793 -7.160 17.058 1.00 94.62 99 MET A C 1
ATOM 812 O O . MET A 1 99 ? -3.940 -7.596 16.976 1.00 94.62 99 MET A O 1
ATOM 816 N N . TYR A 1 100 ? -1.834 -7.532 16.208 1.00 93.00 100 TYR A N 1
ATOM 817 C CA . TYR A 1 100 ? -2.050 -8.490 15.120 1.00 93.00 100 TYR A CA 1
ATOM 818 C C . TYR A 1 100 ? -1.553 -9.876 15.530 1.00 93.00 100 TYR A C 1
ATOM 820 O O . TYR A 1 100 ? -0.364 -10.048 15.802 1.00 93.00 100 TYR A O 1
ATOM 828 N N . ALA A 1 101 ? -2.440 -10.874 15.533 1.00 87.06 101 ALA A N 1
ATOM 829 C CA . ALA A 1 101 ? -2.102 -12.245 15.930 1.00 87.06 101 ALA A CA 1
ATOM 830 C C . ALA A 1 101 ? -0.954 -12.857 15.094 1.00 87.06 101 ALA A C 1
ATOM 832 O O . ALA A 1 101 ? -0.135 -13.592 15.638 1.00 87.06 101 ALA A O 1
ATOM 833 N N . GLY A 1 102 ? -0.850 -12.485 13.810 1.00 86.06 102 GLY A N 1
ATOM 834 C CA . GLY A 1 102 ? 0.230 -12.874 12.887 1.00 86.06 102 GLY A CA 1
ATOM 835 C C . GLY A 1 102 ? 1.346 -11.828 12.718 1.00 86.06 102 GLY A C 1
ATOM 836 O O . GLY A 1 102 ? 2.111 -11.873 11.757 1.00 86.06 102 GLY A O 1
ATOM 837 N N . GLY A 1 103 ? 1.431 -10.828 13.602 1.00 88.19 103 GLY A N 1
ATOM 838 C CA . GLY A 1 103 ? 2.446 -9.767 13.578 1.00 88.19 103 GLY A CA 1
ATOM 839 C C . GLY A 1 103 ? 2.138 -8.583 12.654 1.00 88.19 103 GLY A C 1
ATOM 840 O O . GLY A 1 103 ? 2.420 -7.444 13.025 1.00 88.19 103 GLY A O 1
ATOM 841 N N . THR A 1 104 ? 1.525 -8.803 11.486 1.00 92.00 104 THR A N 1
ATOM 842 C CA . THR A 1 104 ? 1.061 -7.717 10.598 1.00 92.00 104 THR A CA 1
ATOM 843 C C . THR A 1 104 ? -0.296 -8.054 9.974 1.00 92.00 104 THR A C 1
ATOM 845 O O . THR A 1 104 ? -0.548 -9.234 9.738 1.00 92.00 104 THR A O 1
ATOM 848 N N . PRO A 1 105 ? -1.129 -7.058 9.620 1.00 94.44 105 PRO A N 1
ATOM 849 C CA . PRO A 1 105 ? -2.385 -7.296 8.904 1.00 94.44 105 PRO A CA 1
ATOM 850 C C . PRO A 1 105 ? -2.187 -7.560 7.404 1.00 94.44 105 PRO A C 1
ATOM 852 O O . PRO A 1 105 ? -3.153 -7.759 6.677 1.00 94.44 105 PRO A O 1
ATOM 855 N N . LEU A 1 106 ? -0.946 -7.506 6.911 1.00 94.56 106 LEU A N 1
ATOM 856 C CA . LEU A 1 106 ? -0.658 -7.559 5.479 1.00 94.56 106 LEU A CA 1
ATOM 857 C C . LEU A 1 106 ? -0.651 -8.979 4.915 1.00 94.56 106 LEU A C 1
ATOM 859 O O . LEU A 1 106 ? -0.597 -9.124 3.698 1.00 94.56 106 LEU A O 1
ATOM 863 N N . PHE A 1 107 ? -0.659 -9.999 5.773 1.00 92.69 107 PHE A N 1
ATOM 864 C CA . PHE A 1 107 ? -0.637 -11.402 5.380 1.00 92.69 107 PHE A CA 1
ATOM 865 C C . PHE A 1 107 ? -1.958 -12.069 5.745 1.00 92.69 107 PHE A C 1
ATOM 867 O O . PHE A 1 107 ? -2.357 -12.066 6.909 1.00 92.69 107 PHE A O 1
ATOM 874 N N . ASP A 1 108 ? -2.613 -12.653 4.750 1.00 88.12 108 ASP A N 1
ATOM 875 C CA . ASP A 1 108 ? -3.802 -13.470 4.942 1.00 88.12 108 ASP A CA 1
ATOM 876 C C . ASP A 1 108 ? -3.391 -14.945 5.014 1.00 88.12 108 ASP A C 1
ATOM 878 O O . ASP A 1 108 ? -3.032 -15.559 4.011 1.00 88.12 108 ASP A O 1
ATOM 882 N N . GLU A 1 109 ? -3.448 -15.526 6.213 1.00 87.62 109 GLU A N 1
ATOM 883 C CA . GLU A 1 109 ? -3.080 -16.927 6.455 1.00 87.62 109 GLU A CA 1
ATOM 884 C C . GLU A 1 109 ? -4.028 -17.927 5.779 1.00 87.62 109 GLU A C 1
ATOM 886 O O . GLU A 1 109 ? -3.638 -19.067 5.523 1.00 87.62 109 GLU A O 1
ATOM 891 N N . SER A 1 110 ? -5.268 -17.522 5.482 1.00 86.69 110 SER A N 1
ATOM 892 C CA . SER A 1 110 ? -6.260 -18.398 4.855 1.00 86.69 110 SER A CA 1
ATOM 893 C C . SER A 1 110 ? -6.000 -18.590 3.362 1.00 86.69 110 SER A C 1
ATOM 895 O O . SER A 1 110 ? -6.236 -19.674 2.826 1.00 86.69 110 SER A O 1
ATOM 897 N N . THR A 1 111 ? -5.476 -17.555 2.701 1.00 87.50 111 THR A N 1
ATOM 898 C CA . THR A 1 111 ? -5.159 -17.558 1.266 1.00 87.50 111 THR A CA 1
ATOM 899 C C . THR A 1 111 ? -3.661 -17.695 0.986 1.00 87.50 111 THR A C 1
ATOM 901 O O . THR A 1 111 ? -3.274 -18.093 -0.111 1.00 87.50 111 THR A O 1
ATOM 904 N N . GLY A 1 112 ? -2.806 -17.407 1.971 1.00 88.31 112 GLY A N 1
ATOM 905 C CA . GLY A 1 112 ? -1.355 -17.327 1.813 1.00 88.31 112 GLY A CA 1
ATOM 906 C C . GLY A 1 112 ? -0.892 -16.084 1.044 1.00 88.31 112 GLY A C 1
ATOM 907 O O . GLY A 1 112 ? 0.258 -16.036 0.604 1.00 88.31 112 GLY A O 1
ATOM 908 N N . GLU A 1 113 ? -1.765 -15.094 0.844 1.00 88.25 113 GLU A N 1
ATOM 909 C CA . GLU A 1 113 ? -1.455 -13.885 0.082 1.00 88.25 113 GLU A CA 1
ATOM 910 C C . GLU A 1 113 ? -0.919 -12.759 0.980 1.00 88.25 113 GLU A C 1
ATOM 912 O O . GLU A 1 113 ? -1.275 -12.630 2.150 1.00 88.25 113 GLU A O 1
ATOM 917 N N . THR A 1 114 ? -0.043 -11.917 0.423 1.00 89.56 114 THR A N 1
ATOM 918 C CA . THR A 1 114 ? 0.417 -10.676 1.067 1.00 89.56 114 THR A CA 1
ATOM 919 C C . THR A 1 114 ? 0.004 -9.477 0.230 1.00 89.56 114 THR A C 1
ATOM 921 O O . THR A 1 114 ? 0.282 -9.443 -0.969 1.00 89.56 114 THR A O 1
ATOM 924 N N . ILE A 1 115 ? -0.590 -8.474 0.866 1.00 90.00 115 ILE A N 1
ATOM 925 C CA . ILE A 1 115 ? -0.951 -7.200 0.237 1.00 90.00 115 ILE A CA 1
ATOM 926 C C . ILE A 1 115 ? -0.004 -6.081 0.667 1.00 90.00 115 ILE A C 1
ATOM 928 O O . ILE A 1 115 ? 0.695 -6.166 1.681 1.00 90.00 115 ILE A O 1
ATOM 932 N N . SER A 1 116 ? 0.047 -5.003 -0.115 1.00 92.75 116 SER A N 1
ATOM 933 C CA . SER A 1 116 ? 0.855 -3.842 0.270 1.00 92.75 116 SER A CA 1
ATOM 934 C C . SER A 1 116 ? 0.192 -3.027 1.390 1.00 92.75 116 SER A C 1
ATOM 936 O O . SER A 1 116 ? -1.024 -3.052 1.562 1.00 92.75 116 SER A O 1
ATOM 938 N N . ARG A 1 117 ? 0.989 -2.245 2.136 1.00 94.81 117 ARG A N 1
ATOM 939 C CA . ARG A 1 117 ? 0.492 -1.360 3.210 1.00 94.81 117 ARG A CA 1
ATOM 940 C C . ARG A 1 117 ? -0.608 -0.411 2.731 1.00 94.81 117 ARG A C 1
ATOM 942 O O . ARG A 1 117 ? -1.650 -0.322 3.364 1.00 94.81 117 ARG A O 1
ATOM 949 N N . TYR A 1 118 ? -0.373 0.283 1.620 1.00 95.25 118 TYR A N 1
ATOM 950 C CA . TYR A 1 118 ? -1.335 1.251 1.093 1.00 95.25 118 TYR A CA 1
ATOM 951 C C . TYR A 1 118 ? -2.553 0.571 0.461 1.00 95.25 118 TYR A C 1
ATOM 953 O O . TYR A 1 118 ? -3.654 1.093 0.560 1.00 95.25 118 TYR A O 1
ATOM 961 N N . GLU A 1 119 ? -2.388 -0.620 -0.117 1.00 93.19 119 GLU A N 1
ATOM 962 C CA . GLU A 1 119 ? -3.524 -1.423 -0.579 1.00 93.19 119 GLU A CA 1
ATOM 963 C C . GLU A 1 119 ? -4.433 -1.838 0.588 1.00 93.19 119 GLU A C 1
ATOM 965 O O . GLU A 1 119 ? -5.649 -1.723 0.472 1.00 93.19 119 GLU A O 1
ATOM 970 N N . TYR A 1 120 ? -3.863 -2.256 1.725 1.00 94.00 120 TYR A N 1
ATOM 971 C CA . TYR A 1 120 ? -4.628 -2.539 2.945 1.00 94.00 120 TYR A CA 1
ATOM 972 C C . TYR A 1 120 ? -5.411 -1.308 3.423 1.00 94.00 120 TYR A C 1
ATOM 974 O O . TYR A 1 120 ? -6.617 -1.398 3.645 1.00 94.00 120 TYR A O 1
ATOM 982 N N . ILE A 1 121 ? -4.746 -0.151 3.510 1.00 95.81 121 ILE A N 1
ATOM 983 C CA . ILE A 1 121 ? -5.360 1.106 3.964 1.00 95.81 121 ILE A CA 1
ATOM 984 C C . ILE A 1 121 ? -6.509 1.524 3.036 1.00 95.81 121 ILE A C 1
ATOM 986 O O . ILE A 1 121 ? -7.599 1.820 3.514 1.00 95.81 121 ILE A O 1
ATOM 990 N N . ILE A 1 122 ? -6.312 1.489 1.715 1.00 94.19 122 ILE A N 1
ATOM 991 C CA . ILE A 1 122 ? -7.352 1.861 0.741 1.00 94.19 122 ILE A CA 1
ATOM 992 C C . ILE A 1 122 ? -8.523 0.879 0.763 1.00 94.19 122 ILE A C 1
ATOM 994 O O . ILE A 1 122 ? -9.675 1.302 0.715 1.00 94.19 122 ILE A O 1
ATOM 998 N N . LYS A 1 123 ? -8.257 -0.429 0.876 1.00 92.44 123 LYS A N 1
ATOM 999 C CA . LYS A 1 123 ? -9.318 -1.438 1.020 1.00 92.44 123 LYS A CA 1
ATOM 1000 C C . LYS A 1 123 ? -10.157 -1.204 2.276 1.00 92.44 123 LYS A C 1
ATOM 1002 O O . LYS A 1 123 ? -11.358 -1.460 2.259 1.00 92.44 123 LYS A O 1
ATOM 1007 N N . LYS A 1 124 ? -9.529 -0.731 3.352 1.00 94.44 124 LYS A N 1
ATOM 1008 C CA . LYS A 1 124 ? -10.184 -0.452 4.630 1.00 94.44 124 LYS A CA 1
ATOM 1009 C C . LYS A 1 124 ? -10.943 0.881 4.644 1.00 94.44 124 LYS A C 1
ATOM 1011 O O . LYS A 1 124 ? -11.977 0.969 5.299 1.00 94.44 124 LYS A O 1
ATOM 1016 N N . HIS A 1 125 ? -10.452 1.880 3.918 1.00 94.56 125 HIS A N 1
ATOM 1017 C CA . HIS A 1 125 ? -11.020 3.227 3.832 1.00 94.56 125 HIS A CA 1
ATOM 1018 C C . HIS A 1 125 ? -11.437 3.553 2.387 1.00 94.56 125 HIS A C 1
ATOM 1020 O O . HIS A 1 125 ? -10.774 4.350 1.712 1.00 94.56 125 HIS A O 1
ATOM 1026 N N . PRO A 1 126 ? -12.514 2.926 1.869 1.00 93.69 126 PRO A N 1
ATOM 1027 C CA . PRO A 1 126 ? -12.970 3.148 0.495 1.00 93.69 126 PRO A CA 1
ATOM 1028 C C . PRO A 1 126 ? -13.475 4.580 0.248 1.00 93.69 126 PRO A C 1
ATOM 1030 O O . PRO A 1 126 ? -13.529 5.023 -0.897 1.00 93.69 126 PRO A O 1
ATOM 1033 N N . ASP A 1 127 ? -13.834 5.289 1.316 1.00 94.56 127 ASP A N 1
ATOM 1034 C CA . ASP A 1 127 ? -14.260 6.688 1.374 1.00 94.56 127 ASP A CA 1
ATOM 1035 C C . ASP A 1 127 ? -13.105 7.695 1.260 1.00 94.56 127 ASP A C 1
ATOM 1037 O O . ASP A 1 127 ? -13.341 8.835 0.876 1.00 94.56 127 ASP A O 1
ATOM 1041 N N . ARG A 1 128 ? -11.858 7.263 1.496 1.00 94.56 128 ARG A N 1
ATOM 1042 C CA . ARG A 1 128 ? -10.638 8.086 1.392 1.00 94.56 128 ARG A CA 1
ATOM 1043 C C . ARG A 1 128 ? -10.689 9.364 2.253 1.00 94.56 128 ARG A C 1
ATOM 1045 O O . ARG A 1 128 ? -10.593 10.465 1.711 1.00 94.56 128 ARG A O 1
ATOM 1052 N N . PRO A 1 129 ? -10.760 9.238 3.591 1.00 95.44 129 PRO A N 1
ATOM 1053 C CA . PRO A 1 129 ? -10.888 10.373 4.513 1.00 95.44 129 PRO A CA 1
ATOM 1054 C C . PRO A 1 129 ? -9.710 11.361 4.457 1.00 95.44 129 PRO A C 1
ATOM 1056 O O . PRO A 1 129 ? -9.854 12.512 4.840 1.00 95.44 129 PRO A O 1
ATOM 1059 N N . TRP A 1 130 ? -8.553 10.950 3.929 1.00 95.00 130 TRP A N 1
ATOM 1060 C CA . TRP A 1 130 ? -7.408 11.835 3.672 1.00 95.00 130 TRP A CA 1
ATOM 1061 C C . TRP A 1 130 ? -7.630 12.850 2.536 1.00 95.00 130 TRP A C 1
ATOM 1063 O O . TRP A 1 130 ? -6.737 13.645 2.257 1.00 95.00 130 TRP A O 1
ATOM 1073 N N . ASN A 1 131 ? -8.777 12.806 1.852 1.00 93.62 131 ASN A N 1
ATOM 1074 C CA . ASN A 1 131 ? -9.172 13.796 0.848 1.00 93.62 131 ASN A CA 1
ATOM 1075 C C . ASN A 1 131 ? -10.100 14.887 1.414 1.00 93.62 131 ASN A C 1
ATOM 1077 O O . ASN A 1 131 ? -10.511 15.769 0.660 1.00 93.62 131 ASN A O 1
ATOM 1081 N N . GLU A 1 132 ? -10.483 14.804 2.689 1.00 78.88 132 GLU A N 1
ATOM 1082 C CA . GLU A 1 132 ? -11.326 15.808 3.338 1.00 78.88 132 GLU A CA 1
ATOM 1083 C C . GLU A 1 132 ? -10.428 16.920 3.919 1.00 78.88 132 GLU A C 1
ATOM 1085 O O . GLU A 1 132 ? -9.674 16.675 4.859 1.00 78.88 132 GLU A O 1
ATOM 1090 N N . GLU A 1 133 ? -10.471 18.115 3.308 1.00 58.56 133 GLU A N 1
ATOM 1091 C CA . GLU A 1 133 ? -9.850 19.364 3.808 1.00 58.56 133 GLU A CA 1
ATOM 1092 C C . GLU A 1 133 ? -10.745 20.099 4.820 1.00 58.56 133 GLU A C 1
ATOM 1094 O O . GLU A 1 133 ? -11.967 20.230 4.558 1.00 58.56 133 GLU A O 1
#

Secondary structure (DSSP, 8-state):
----------------------HHHHHHHHHHHHHHHHHHHHHHHHHHHHHHH--------------S-----HHHHHHHHHHHHHTTB-TTSSBTTPPPTTS-TTEETTTTEE--HHHHHHHH-TT-GGG--

Solvent-accessible surface area (backbone atoms only — not comparable to full-atom values): 8720 Å² total; per-residue (Å²): 134,89,78,84,83,88,69,88,76,71,87,69,80,75,74,69,84,73,79,78,69,60,72,67,62,59,52,53,53,51,5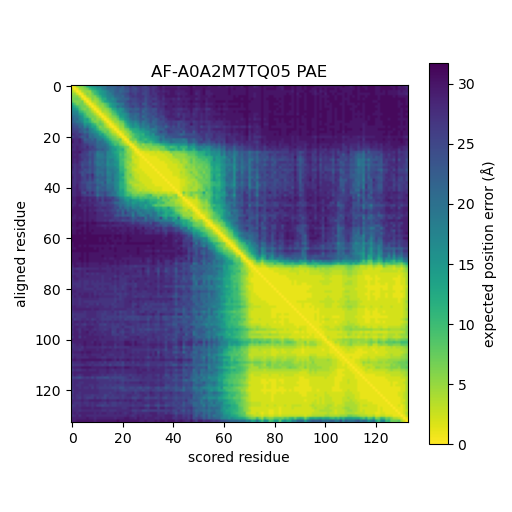0,52,51,51,49,52,52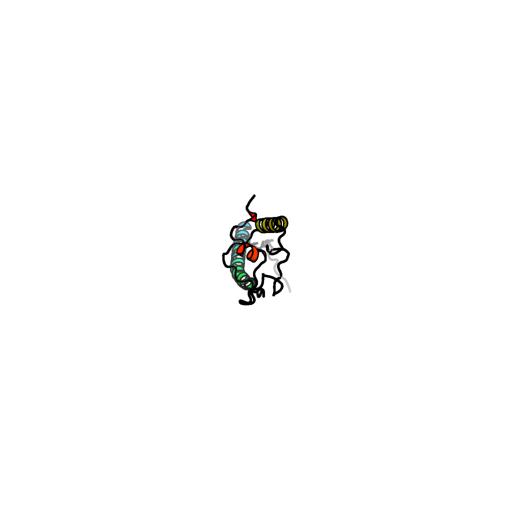,49,51,50,50,54,60,54,47,57,55,57,52,53,58,72,64,59,58,82,75,80,64,92,57,96,64,72,78,81,64,98,70,77,86,80,50,74,64,58,52,50,38,46,55,50,43,27,61,76,66,65,34,30,100,64,69,40,61,68,86,68,78,48,96,80,75,48,88,44,55,41,84,91,79,70,48,72,57,53,68,66,57,52,36,45,71,73,40,80,83,46,72,61,73,69,129

Sequence (133 aa):
MVFMENLDLKDKERKKPEREISSGVGFLTVIVIAITVLFFFFQNLRGYLKDALNIPLVVRSPRKEVSEEYEITLEEKATIDVWIQENDLNKYSDPLDTMYAGGTPLFDESTGETISRYEYIIKKHPDRPWNEE

Radius of gyration: 40.55 Å; Cα contacts (8 Å, |Δi|>4): 43; chains: 1; bounding box: 94×38×106 Å

pLDDT: mean 77.16, std 19.03, range [38.19, 97.44]